Protein AF-A0A183IIM3-F1 (afdb_monomer_lite)

Foldseek 3Di:
DDPCCVVCVVPDLLVLLLCQLPPVVPRDPVSLVPRDLVVLVVCLVDPPDDDDPVVSVSSVSSSVSSVVVVVVVVVVVVVVVVVVVVVVPDPPDDDVDPPVPPDDDPPVVDDPPPPDPPPDDDPDDPPPDPPPVPPPPPPPD

InterPro domains:
  IPR006910 Rad21/Rec8-like protein, N-terminal [PF04825] (1-105)
  IPR039781 Rad21/Rec8-like protein [PTHR12585] (1-125)

Organism: NCBI:txid241478

Radius of gyration: 28.88 Å; chains: 1; bounding box: 74×50×58 Å

pLDDT: mean 70.21, std 18.92, range [34.94, 94.62]

Structure (mmCIF, N/CA/C/O backbone):
data_AF-A0A183IIM3-F1
#
_entry.id   AF-A0A183IIM3-F1
#
loop_
_atom_site.group_PDB
_atom_site.id
_atom_site.type_symbol
_atom_site.label_atom_id
_atom_site.label_alt_id
_atom_site.label_comp_id
_atom_site.label_asym_id
_atom_site.label_entity_id
_atom_site.label_seq_id
_atom_site.pdbx_PDB_ins_code
_atom_site.Cartn_x
_atom_site.Cartn_y
_atom_site.Cartn_z
_atom_site.occupancy
_atom_site.B_iso_or_equiv
_atom_site.auth_seq_id
_atom_site.auth_comp_id
_atom_site.auth_asym_id
_atom_site.auth_atom_id
_atom_site.pdbx_PDB_model_num
ATOM 1 N N . MET A 1 1 ? 25.001 6.522 -15.562 1.00 46.88 1 MET A N 1
ATOM 2 C CA . MET A 1 1 ? 24.644 5.134 -15.932 1.00 46.88 1 MET A CA 1
ATOM 3 C C . MET A 1 1 ? 23.138 4.974 -15.778 1.00 46.88 1 MET A C 1
ATOM 5 O O . MET A 1 1 ? 22.629 4.999 -14.664 1.00 46.88 1 MET A O 1
ATOM 9 N N . PHE A 1 2 ? 22.446 4.980 -16.917 1.00 47.06 2 PHE A N 1
ATOM 10 C CA . PHE A 1 2 ? 21.020 5.258 -17.095 1.00 47.06 2 PHE A CA 1
ATOM 11 C C . PHE A 1 2 ? 20.272 3.968 -17.470 1.00 47.06 2 PHE A C 1
ATOM 13 O O . PHE A 1 2 ? 20.329 3.544 -18.614 1.00 47.06 2 PHE A O 1
ATOM 20 N N . TYR A 1 3 ? 19.560 3.364 -16.518 1.00 48.84 3 TYR A N 1
ATOM 21 C CA . TYR A 1 3 ? 18.515 2.352 -16.781 1.00 48.84 3 TYR A CA 1
ATOM 22 C C . TYR A 1 3 ? 17.246 2.608 -15.944 1.00 48.84 3 TYR A C 1
ATOM 24 O O . TYR A 1 3 ? 16.321 1.803 -15.908 1.00 48.84 3 TYR A O 1
ATOM 32 N N . SER A 1 4 ? 17.176 3.761 -15.269 1.00 56.00 4 SER A N 1
ATOM 33 C CA . SER A 1 4 ? 16.077 4.105 -14.367 1.00 56.00 4 SER A CA 1
ATOM 34 C C . SER A 1 4 ? 14.854 4.688 -15.077 1.00 56.00 4 SER A C 1
ATOM 36 O O . SER A 1 4 ? 13.762 4.601 -14.540 1.00 56.00 4 SER A O 1
ATOM 38 N N . GLN A 1 5 ? 14.989 5.247 -16.282 1.00 53.88 5 GLN A N 1
ATOM 39 C CA . GLN A 1 5 ? 13.872 5.891 -16.995 1.00 53.88 5 GLN A CA 1
ATOM 40 C C . GLN A 1 5 ? 12.756 4.908 -17.398 1.00 53.88 5 GLN A C 1
ATOM 42 O O . GLN A 1 5 ? 11.581 5.270 -17.369 1.00 53.88 5 GLN A O 1
ATOM 47 N N . VAL A 1 6 ? 13.104 3.656 -17.718 1.00 52.41 6 VAL A N 1
ATOM 48 C CA . VAL A 1 6 ? 12.127 2.633 -18.136 1.00 52.41 6 VAL A CA 1
ATOM 49 C C . VAL A 1 6 ? 11.547 1.888 -16.928 1.00 52.41 6 VAL A C 1
ATOM 51 O O . VAL A 1 6 ? 10.341 1.675 -16.859 1.00 52.41 6 VAL A O 1
ATOM 54 N N . VAL A 1 7 ? 12.380 1.557 -15.933 1.00 55.75 7 VAL A N 1
ATOM 55 C CA . VAL A 1 7 ? 11.958 0.811 -14.729 1.00 55.75 7 VAL A CA 1
ATOM 56 C C . VAL A 1 7 ? 11.254 1.711 -13.699 1.00 55.75 7 VAL A C 1
ATOM 58 O O . VAL A 1 7 ? 10.301 1.281 -13.053 1.00 55.75 7 VAL A O 1
ATOM 61 N N . LEU A 1 8 ? 11.667 2.978 -13.570 1.00 59.62 8 LEU A N 1
ATOM 62 C CA . LEU A 1 8 ? 11.061 3.986 -12.687 1.00 59.62 8 LEU A CA 1
ATOM 63 C C . LEU A 1 8 ? 10.271 5.036 -13.479 1.00 59.62 8 LEU A C 1
ATOM 65 O O . LEU A 1 8 ? 10.204 6.209 -13.092 1.00 59.62 8 LEU A O 1
ATOM 69 N N . SER A 1 9 ? 9.674 4.655 -14.606 1.00 59.94 9 SER A N 1
ATOM 70 C CA . SER A 1 9 ? 8.738 5.559 -15.268 1.00 59.94 9 SER A CA 1
ATOM 71 C C . SER A 1 9 ? 7.653 5.959 -14.256 1.00 59.94 9 SER A C 1
ATOM 73 O O . SER A 1 9 ? 7.162 5.102 -13.519 1.00 59.94 9 SER A O 1
ATOM 75 N N . LYS A 1 10 ? 7.297 7.251 -14.168 1.00 57.97 10 LYS A N 1
ATOM 76 C CA . LYS A 1 10 ? 6.514 7.850 -13.053 1.00 57.97 10 LYS A CA 1
ATOM 77 C C . LYS A 1 10 ? 5.169 7.161 -12.742 1.00 57.97 10 LYS A C 1
ATOM 79 O O . LYS A 1 10 ? 4.557 7.465 -11.723 1.00 57.97 10 LYS A O 1
ATOM 84 N N . ARG A 1 11 ? 4.699 6.265 -13.615 1.00 63.12 11 ARG A N 1
ATOM 85 C CA . ARG A 1 11 ? 3.426 5.536 -13.522 1.00 63.12 11 ARG A CA 1
ATOM 86 C C . ARG A 1 11 ? 3.560 4.024 -13.268 1.00 63.12 11 ARG A C 1
ATOM 88 O O . ARG A 1 11 ? 2.544 3.343 -13.226 1.00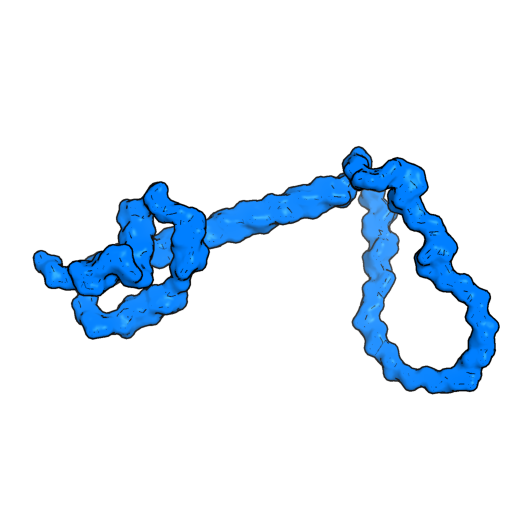 63.12 11 ARG A O 1
ATOM 95 N N . GLY A 1 12 ? 4.770 3.485 -13.100 1.00 72.75 12 GLY A N 1
ATOM 96 C CA . GLY A 1 12 ? 4.973 2.053 -12.847 1.00 72.75 12 GLY A CA 1
ATOM 97 C C . GLY A 1 12 ? 4.687 1.634 -11.393 1.00 72.75 12 GLY A C 1
ATOM 98 O O . GLY A 1 12 ? 4.812 2.457 -10.482 1.00 72.75 12 GLY A O 1
ATOM 99 N N . PRO A 1 13 ? 4.377 0.349 -11.127 1.00 73.38 13 PRO A N 1
ATOM 100 C CA . PRO A 1 13 ? 4.208 -0.165 -9.761 1.00 73.38 13 PRO A CA 1
ATOM 101 C C . PRO A 1 13 ? 5.488 -0.008 -8.923 1.00 73.38 13 PRO A C 1
ATOM 103 O O . PRO A 1 13 ? 5.430 0.335 -7.743 1.00 73.38 13 PRO A O 1
ATOM 106 N N . LEU A 1 14 ? 6.653 -0.138 -9.565 1.00 78.75 14 LEU A N 1
ATOM 107 C CA . LEU A 1 14 ? 7.964 0.094 -8.957 1.00 78.75 14 LEU A CA 1
ATOM 108 C C . LEU A 1 14 ? 8.238 1.571 -8.642 1.00 78.75 14 LEU A C 1
ATOM 110 O O . LEU A 1 14 ? 9.040 1.865 -7.760 1.00 78.75 14 LEU A O 1
ATOM 114 N N . ALA A 1 15 ? 7.554 2.515 -9.297 1.00 83.25 15 ALA A N 1
ATOM 115 C CA . ALA A 1 15 ? 7.741 3.940 -9.031 1.00 83.25 15 ALA A CA 1
ATOM 116 C C . ALA A 1 15 ? 7.214 4.328 -7.643 1.00 83.25 15 ALA A C 1
ATOM 118 O O . ALA A 1 15 ? 7.881 5.066 -6.922 1.00 83.25 15 ALA A O 1
ATOM 119 N N . LYS A 1 16 ? 6.065 3.779 -7.225 1.00 84.38 16 LYS A N 1
ATOM 120 C CA . LYS A 1 16 ? 5.512 3.990 -5.873 1.00 84.38 16 LYS A CA 1
ATOM 121 C C . LYS A 1 16 ? 6.489 3.515 -4.793 1.00 84.38 16 LYS A C 1
ATOM 123 O O . LYS A 1 16 ? 6.710 4.208 -3.805 1.00 84.38 16 LYS A O 1
ATOM 128 N N . ILE A 1 17 ? 7.124 2.370 -5.023 1.00 87.81 17 ILE A N 1
ATOM 129 C CA . ILE A 1 17 ? 8.098 1.753 -4.111 1.00 87.81 17 ILE A CA 1
ATOM 130 C C . ILE A 1 17 ? 9.397 2.541 -4.085 1.00 87.81 17 ILE A C 1
ATOM 132 O O . ILE A 1 17 ? 9.958 2.785 -3.020 1.00 87.81 17 ILE A O 1
ATOM 136 N N . TRP A 1 18 ? 9.847 3.004 -5.246 1.00 86.62 18 TRP A N 1
ATOM 137 C CA . TRP A 1 18 ? 11.009 3.870 -5.340 1.00 86.62 18 TRP A CA 1
ATOM 138 C C . TRP A 1 18 ? 10.807 5.195 -4.593 1.00 86.62 18 TRP A C 1
ATOM 140 O O . TRP A 1 18 ? 11.697 5.643 -3.864 1.00 86.62 18 TRP A O 1
ATOM 150 N N . ILE A 1 19 ? 9.623 5.801 -4.738 1.00 86.38 19 ILE A N 1
ATOM 151 C CA . ILE A 1 19 ? 9.218 6.989 -3.978 1.00 86.38 19 ILE A CA 1
ATOM 152 C C . ILE A 1 19 ? 9.166 6.651 -2.488 1.00 86.38 19 ILE A C 1
ATOM 154 O O . ILE A 1 19 ? 9.676 7.423 -1.689 1.00 86.38 19 ILE A O 1
ATOM 158 N N . ALA A 1 20 ? 8.633 5.497 -2.088 1.00 86.19 20 ALA A N 1
ATOM 159 C CA . ALA A 1 20 ? 8.614 5.088 -0.684 1.00 86.19 20 ALA A CA 1
ATOM 160 C C . ALA A 1 20 ? 10.020 4.890 -0.092 1.00 86.19 20 ALA A C 1
ATOM 162 O O . ALA A 1 20 ? 10.249 5.201 1.078 1.00 86.19 20 ALA A O 1
ATOM 163 N N . ALA A 1 21 ? 10.968 4.401 -0.896 1.00 86.94 21 ALA A N 1
ATOM 164 C CA . ALA A 1 21 ? 12.350 4.206 -0.480 1.00 86.94 21 ALA A CA 1
ATOM 165 C C . ALA A 1 21 ? 13.034 5.536 -0.142 1.00 86.94 21 ALA A C 1
ATOM 167 O O . ALA A 1 21 ? 13.693 5.633 0.891 1.00 86.94 21 ALA A O 1
ATOM 168 N N . HIS A 1 22 ? 12.847 6.565 -0.974 1.00 84.06 22 HIS A N 1
ATOM 169 C CA . HIS A 1 22 ? 13.575 7.830 -0.837 1.00 84.06 22 HIS A CA 1
ATOM 170 C C . HIS A 1 22 ? 12.762 8.935 -0.144 1.00 84.06 22 HIS A C 1
ATOM 172 O O . HIS A 1 22 ? 13.328 9.807 0.508 1.00 84.06 22 HIS A O 1
ATOM 178 N N . TRP A 1 23 ? 11.447 8.977 -0.352 1.00 80.31 23 TRP A N 1
ATOM 179 C CA . TRP A 1 23 ? 10.571 10.123 -0.079 1.00 80.31 23 TRP A CA 1
ATOM 180 C C . TRP A 1 23 ? 9.396 9.706 0.817 1.00 80.31 23 TRP A C 1
ATOM 182 O O . TRP A 1 23 ? 8.223 9.755 0.445 1.00 80.31 23 TRP A O 1
ATOM 192 N N . GLU A 1 24 ? 9.724 9.339 2.054 1.00 66.81 24 GLU A N 1
ATOM 193 C CA . GLU A 1 24 ? 8.780 8.839 3.058 1.00 66.81 24 GLU A CA 1
ATOM 194 C C . GLU A 1 24 ? 7.574 9.762 3.314 1.00 66.81 24 GLU A C 1
ATOM 196 O O . GLU A 1 24 ? 6.449 9.290 3.487 1.00 66.81 24 GLU A O 1
ATOM 201 N N . LYS A 1 25 ? 7.771 11.082 3.362 1.00 68.94 25 LYS A N 1
ATOM 202 C CA . LYS A 1 25 ? 6.707 12.026 3.748 1.00 68.94 25 LYS A CA 1
ATOM 203 C C . LYS A 1 25 ? 5.723 12.366 2.619 1.00 68.94 25 LYS A C 1
ATOM 205 O O . LYS A 1 25 ? 4.695 12.965 2.902 1.00 68.94 25 LYS A O 1
ATOM 210 N N . LYS A 1 26 ? 6.005 11.992 1.362 1.00 71.38 26 LYS A N 1
ATOM 211 C CA . LYS A 1 26 ? 5.133 12.312 0.210 1.00 71.38 26 LYS A CA 1
ATOM 212 C C . LYS A 1 26 ? 4.162 11.192 -0.178 1.00 71.38 26 LYS A C 1
ATOM 214 O O . LYS A 1 26 ? 3.371 11.382 -1.095 1.00 71.38 26 LYS A O 1
ATOM 219 N N . LEU A 1 27 ? 4.227 10.038 0.486 1.00 78.12 27 LEU A N 1
ATOM 220 C CA . LEU A 1 27 ? 3.377 8.893 0.170 1.00 78.12 27 LEU A CA 1
ATOM 221 C C . LEU A 1 27 ? 2.083 8.943 0.992 1.00 78.12 27 LEU A C 1
ATOM 223 O O . LEU A 1 27 ? 2.131 8.90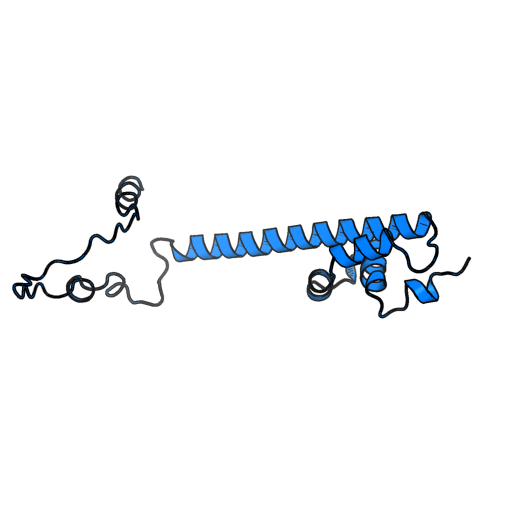8 2.224 1.00 78.12 27 LEU A O 1
ATOM 227 N N . THR A 1 28 ? 0.935 9.019 0.318 1.00 85.00 28 THR A N 1
ATOM 228 C CA . THR A 1 28 ? -0.379 9.076 0.979 1.00 85.00 28 THR A CA 1
ATOM 229 C C . THR A 1 28 ? -0.804 7.702 1.515 1.00 85.00 28 THR A C 1
ATOM 231 O O . THR A 1 28 ? -0.377 6.671 0.990 1.00 85.00 28 THR A O 1
ATOM 234 N N . LYS A 1 29 ? -1.683 7.665 2.538 1.00 85.88 29 LYS A N 1
ATOM 235 C CA . LYS A 1 29 ? -2.238 6.407 3.099 1.00 85.88 29 LYS A CA 1
ATOM 236 C C . LYS A 1 29 ? -2.835 5.542 1.975 1.00 85.88 29 LYS A C 1
ATOM 238 O O . LYS A 1 29 ? -2.464 4.383 1.845 1.00 85.88 29 LYS A O 1
ATOM 243 N N . ALA A 1 30 ? -3.644 6.131 1.091 1.00 87.44 30 ALA A N 1
ATOM 244 C CA . ALA A 1 30 ? -4.252 5.432 -0.047 1.00 87.44 30 ALA A CA 1
ATOM 245 C C . ALA A 1 30 ? -3.224 4.770 -0.983 1.00 87.44 30 ALA A C 1
ATOM 247 O O . ALA A 1 30 ? -3.389 3.613 -1.361 1.00 87.44 30 ALA A O 1
ATOM 248 N N . GLN A 1 31 ? -2.124 5.457 -1.307 1.00 85.56 31 GLN A N 1
ATOM 249 C CA . GLN A 1 31 ? -1.069 4.892 -2.156 1.00 85.56 31 GLN A CA 1
ATOM 250 C C . GLN A 1 31 ? -0.330 3.731 -1.485 1.00 85.56 31 GLN A C 1
ATOM 252 O O . GLN A 1 31 ? 0.071 2.786 -2.167 1.00 85.56 31 GLN A O 1
ATOM 257 N N . VAL A 1 32 ? -0.156 3.780 -0.159 1.00 87.62 32 VAL A N 1
ATOM 258 C CA . VAL A 1 32 ? 0.414 2.663 0.610 1.00 87.62 32 VAL A CA 1
ATOM 259 C C . VAL A 1 32 ? -0.479 1.428 0.490 1.00 87.62 32 VAL A C 1
AT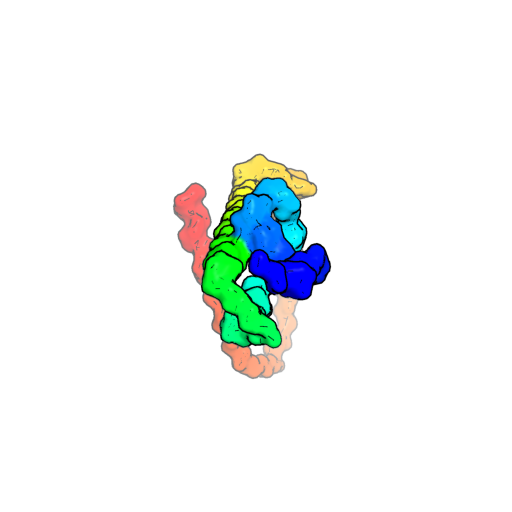OM 261 O O . VAL A 1 32 ? 0.041 0.344 0.235 1.00 87.62 32 VAL A O 1
ATOM 264 N N . PHE A 1 33 ? -1.799 1.580 0.631 1.00 87.38 33 PHE A N 1
ATOM 265 C CA . PHE A 1 33 ? -2.748 0.464 0.544 1.00 87.38 33 PHE A CA 1
ATOM 266 C C . PHE A 1 33 ? -2.850 -0.126 -0.863 1.00 87.38 33 PHE A C 1
ATOM 268 O O . PHE A 1 33 ? -2.752 -1.341 -1.008 1.00 87.38 33 PHE A O 1
ATOM 275 N N . ASP A 1 34 ? -2.940 0.725 -1.882 1.00 88.88 34 ASP A N 1
ATOM 276 C CA . ASP A 1 34 ? -3.034 0.329 -3.293 1.00 88.88 34 ASP A CA 1
ATOM 277 C C . ASP A 1 34 ? -1.762 -0.374 -3.822 1.00 88.88 34 ASP A C 1
ATOM 279 O O . ASP A 1 34 ? -1.773 -1.066 -4.840 1.00 88.88 34 ASP A O 1
ATOM 283 N N . THR A 1 35 ? -0.625 -0.220 -3.135 1.00 88.00 35 THR A N 1
ATOM 284 C CA . THR A 1 35 ? 0.620 -0.884 -3.540 1.00 88.00 35 THR A CA 1
ATOM 285 C C . THR A 1 35 ? 0.608 -2.362 -3.139 1.00 88.00 35 THR A C 1
ATOM 287 O O . THR A 1 35 ? 0.602 -2.697 -1.951 1.00 88.00 35 THR A O 1
ATOM 290 N N . ASN A 1 36 ? 0.669 -3.249 -4.136 1.00 90.25 36 ASN A N 1
ATOM 291 C CA . ASN A 1 36 ? 0.801 -4.696 -3.949 1.00 90.25 36 ASN A CA 1
ATOM 292 C C . ASN A 1 36 ? 2.263 -5.068 -3.684 1.00 90.25 36 ASN A C 1
ATOM 294 O O . ASN A 1 36 ? 3.130 -4.787 -4.513 1.00 90.25 36 ASN A O 1
ATOM 298 N N . ILE A 1 37 ? 2.529 -5.690 -2.534 1.00 90.56 37 ILE A N 1
ATOM 299 C CA . ILE A 1 37 ? 3.888 -6.061 -2.119 1.00 90.56 37 ILE A CA 1
ATOM 300 C C . ILE A 1 37 ? 4.347 -7.317 -2.865 1.00 90.56 37 ILE A C 1
ATOM 302 O O . ILE A 1 37 ? 5.470 -7.343 -3.357 1.00 90.56 37 ILE A O 1
ATOM 306 N N . ASP A 1 38 ? 3.469 -8.302 -3.045 1.00 90.69 38 ASP A N 1
ATOM 307 C CA . ASP A 1 38 ? 3.805 -9.588 -3.672 1.00 90.69 38 ASP A CA 1
ATOM 308 C C . ASP A 1 38 ? 4.274 -9.400 -5.116 1.00 90.69 38 ASP A C 1
ATOM 310 O O . ASP A 1 38 ? 5.386 -9.778 -5.477 1.00 90.69 38 ASP A O 1
ATOM 314 N N . LYS A 1 39 ? 3.486 -8.656 -5.905 1.00 88.69 39 LYS A N 1
ATOM 315 C CA . LYS A 1 39 ? 3.831 -8.287 -7.288 1.00 88.69 39 LYS A CA 1
ATOM 316 C C . LYS A 1 39 ? 5.143 -7.509 -7.379 1.00 88.69 39 LYS A C 1
ATOM 318 O O . LYS A 1 39 ? 5.847 -7.577 -8.383 1.00 88.69 39 LYS A O 1
ATOM 323 N N . ALA A 1 40 ? 5.464 -6.725 -6.353 1.00 86.94 40 ALA A N 1
ATOM 324 C CA . ALA A 1 40 ? 6.707 -5.976 -6.324 1.00 86.94 40 ALA A CA 1
ATOM 325 C C . ALA A 1 40 ? 7.918 -6.872 -6.076 1.00 86.94 40 ALA A C 1
ATOM 327 O O . ALA A 1 40 ? 8.936 -6.710 -6.745 1.00 86.94 40 ALA A O 1
ATOM 328 N N . VAL A 1 41 ? 7.802 -7.816 -5.143 1.00 89.69 41 VAL A N 1
ATOM 329 C CA . VAL A 1 41 ? 8.848 -8.805 -4.869 1.00 89.69 41 VAL A CA 1
ATOM 330 C C . VAL A 1 41 ? 9.067 -9.685 -6.097 1.00 89.69 41 VAL A C 1
ATOM 332 O O . VAL A 1 41 ? 10.206 -9.838 -6.528 1.00 89.69 41 VAL A O 1
ATOM 335 N N . GLU A 1 42 ? 7.993 -10.157 -6.729 1.00 89.50 42 GLU A N 1
ATOM 336 C CA . GLU A 1 42 ? 8.050 -10.926 -7.978 1.00 89.50 42 GLU A CA 1
ATOM 337 C C . GLU A 1 42 ? 8.779 -10.150 -9.085 1.00 89.50 42 GLU A C 1
ATOM 339 O O . GLU A 1 42 ? 9.709 -10.663 -9.700 1.00 89.50 42 GLU A O 1
ATOM 344 N N . SER A 1 43 ? 8.470 -8.859 -9.256 1.00 84.38 43 SER A N 1
ATOM 345 C CA . SER A 1 43 ? 9.156 -8.013 -10.245 1.00 84.38 43 SER A CA 1
ATOM 346 C C . SER A 1 43 ? 10.645 -7.764 -9.958 1.00 84.38 43 SER A C 1
ATOM 348 O O . SER A 1 43 ? 11.381 -7.347 -10.854 1.00 84.38 43 SER A O 1
ATOM 350 N N . ILE A 1 44 ? 11.088 -7.985 -8.715 1.00 85.50 44 ILE A N 1
ATOM 351 C CA . ILE A 1 44 ? 12.498 -7.907 -8.315 1.00 85.50 44 ILE A CA 1
ATOM 352 C C . ILE A 1 44 ? 13.201 -9.253 -8.517 1.00 85.50 44 ILE A C 1
ATOM 354 O O . ILE A 1 44 ? 14.369 -9.254 -8.907 1.00 85.50 44 ILE A O 1
ATOM 358 N N . LEU A 1 45 ? 12.512 -10.366 -8.250 1.00 87.06 45 LEU A N 1
ATOM 359 C CA . LEU A 1 45 ? 13.024 -11.725 -8.441 1.00 87.06 45 LEU A CA 1
ATOM 360 C C . LEU A 1 45 ? 13.189 -12.058 -9.927 1.00 87.06 45 LEU A C 1
ATOM 362 O O . LEU A 1 45 ? 14.231 -12.573 -10.325 1.00 87.06 45 LEU A O 1
ATOM 366 N N . GLU A 1 46 ? 12.205 -11.688 -10.745 1.00 84.69 46 GLU A N 1
ATOM 367 C CA . GLU A 1 46 ? 12.203 -11.890 -12.195 1.00 84.69 46 GLU A CA 1
ATOM 368 C C . GLU A 1 46 ? 12.168 -10.544 -12.934 1.00 84.69 46 GLU A C 1
ATOM 370 O O . GLU A 1 46 ? 11.143 -10.116 -13.484 1.00 84.69 46 GLU A O 1
ATOM 375 N N . PRO A 1 47 ? 13.293 -9.809 -12.952 1.00 78.88 47 PRO A N 1
ATOM 376 C CA . PRO A 1 47 ? 13.326 -8.509 -13.586 1.00 78.88 47 PRO A CA 1
ATOM 377 C C . PRO A 1 47 ? 13.312 -8.651 -15.113 1.00 78.88 47 PRO A C 1
ATOM 379 O O . PRO A 1 47 ? 14.205 -9.249 -15.710 1.00 78.88 47 PRO A O 1
ATOM 382 N N . LYS A 1 48 ? 12.344 -7.999 -15.773 1.00 74.19 48 LYS A N 1
ATOM 383 C CA . LYS A 1 48 ? 12.255 -7.933 -17.251 1.00 74.19 48 LYS A CA 1
ATOM 384 C C . LYS A 1 48 ? 13.502 -7.331 -17.916 1.00 74.19 48 LYS A C 1
ATOM 386 O O . LYS A 1 48 ? 13.753 -7.566 -19.092 1.00 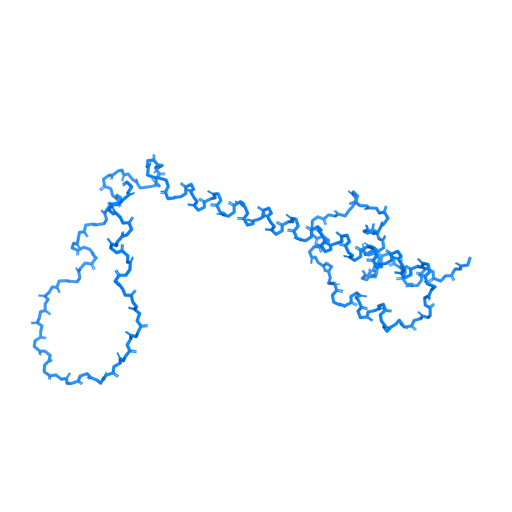74.19 48 LYS A O 1
ATOM 391 N N . VAL A 1 49 ? 14.261 -6.519 -17.179 1.00 75.38 49 VAL A N 1
ATOM 392 C CA . VAL A 1 49 ? 15.505 -5.879 -17.623 1.00 75.38 49 VAL A CA 1
ATOM 393 C C . VAL A 1 49 ? 16.519 -5.985 -16.493 1.00 75.38 49 VAL A C 1
ATOM 395 O O . VAL A 1 49 ? 16.167 -5.752 -15.339 1.00 75.38 49 VAL A O 1
ATOM 398 N N . LYS A 1 50 ? 17.783 -6.293 -16.811 1.00 75.56 50 LYS A N 1
ATOM 399 C CA . LYS A 1 50 ? 18.865 -6.403 -15.820 1.00 75.56 50 LYS A CA 1
ATOM 400 C C . LYS A 1 50 ? 18.936 -5.141 -14.950 1.00 75.56 50 LYS A C 1
ATOM 402 O O . LYS A 1 50 ? 19.290 -4.066 -15.432 1.00 75.56 50 LYS A O 1
ATOM 407 N N . MET A 1 51 ? 18.603 -5.280 -13.668 1.00 77.75 51 MET A N 1
ATOM 408 C CA . MET A 1 51 ? 18.696 -4.202 -12.685 1.00 77.75 51 MET A CA 1
ATOM 409 C C . MET A 1 51 ? 20.069 -4.205 -12.015 1.00 77.75 51 MET A C 1
ATOM 411 O O . MET A 1 51 ? 20.660 -5.256 -11.776 1.00 77.75 51 MET A O 1
ATOM 415 N N . ALA A 1 52 ? 20.582 -3.022 -11.676 1.00 85.50 52 ALA A N 1
ATOM 416 C CA . ALA A 1 52 ? 21.806 -2.922 -10.893 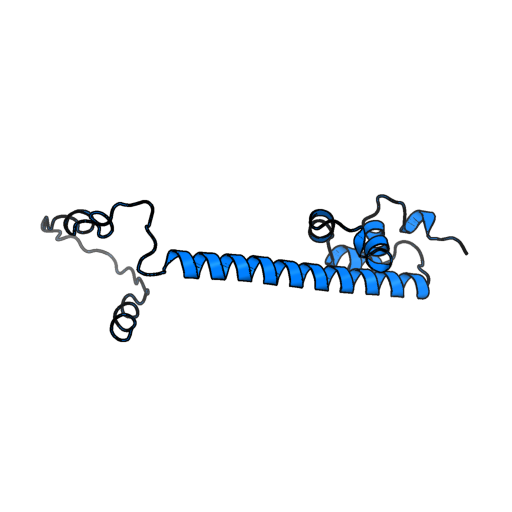1.00 85.50 52 ALA A CA 1
ATOM 417 C C . ALA A 1 52 ? 21.535 -3.320 -9.433 1.00 85.50 52 ALA A C 1
ATOM 419 O O . ALA A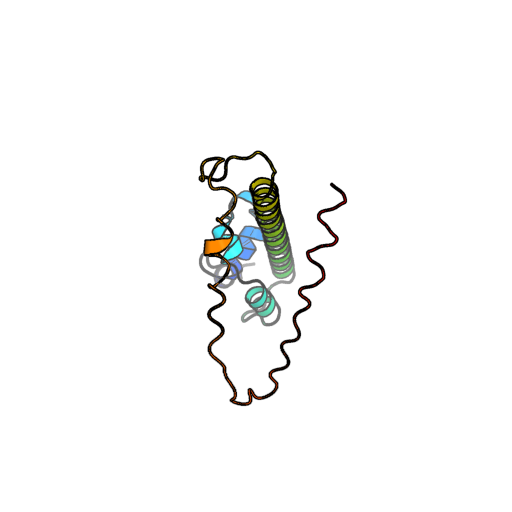 1 52 ? 20.521 -2.929 -8.851 1.00 85.50 52 ALA A O 1
ATOM 420 N N . LEU A 1 53 ? 22.486 -4.006 -8.797 1.00 85.94 53 LEU A N 1
ATOM 421 C CA . LEU A 1 53 ? 22.364 -4.422 -7.394 1.00 85.94 53 LEU A CA 1
ATOM 422 C C . LEU A 1 53 ? 22.048 -3.240 -6.458 1.00 85.94 53 LEU A C 1
ATOM 424 O O . LEU A 1 53 ? 21.182 -3.337 -5.590 1.00 85.94 53 LEU A O 1
ATOM 428 N N . ARG A 1 54 ? 22.685 -2.082 -6.691 1.00 86.69 54 ARG A N 1
ATOM 429 C CA . ARG A 1 54 ? 22.440 -0.849 -5.924 1.00 86.69 54 ARG A CA 1
ATOM 430 C C . ARG A 1 54 ? 20.984 -0.374 -6.024 1.00 86.69 54 ARG A C 1
ATOM 432 O O . ARG A 1 54 ? 20.414 0.035 -5.018 1.00 86.69 54 ARG A O 1
ATOM 439 N N . THR A 1 55 ? 20.367 -0.438 -7.206 1.00 84.19 55 THR A N 1
ATOM 440 C CA . THR A 1 55 ? 18.953 -0.057 -7.375 1.00 84.19 55 THR A CA 1
ATOM 441 C C . THR A 1 55 ? 18.015 -1.063 -6.719 1.00 84.19 55 THR A C 1
ATOM 443 O O . THR A 1 55 ? 17.043 -0.660 -6.083 1.00 84.19 55 THR A O 1
ATOM 446 N N . THR A 1 56 ? 18.342 -2.354 -6.796 1.00 86.69 56 THR A N 1
ATOM 447 C CA . THR A 1 56 ? 17.563 -3.417 -6.155 1.00 86.69 56 THR A CA 1
ATOM 448 C C . THR A 1 56 ? 17.564 -3.282 -4.632 1.00 86.69 56 THR A C 1
ATOM 450 O O . THR A 1 56 ? 16.513 -3.410 -4.012 1.00 86.69 56 THR A O 1
ATOM 453 N N . GLY A 1 57 ? 18.699 -2.920 -4.023 1.00 89.81 57 GLY A N 1
ATOM 454 C CA . GLY A 1 57 ? 18.775 -2.660 -2.580 1.00 89.81 57 GLY A CA 1
ATOM 455 C C . GLY A 1 57 ? 17.853 -1.522 -2.125 1.00 89.81 57 GLY A C 1
ATOM 456 O O . GLY A 1 57 ? 17.152 -1.650 -1.121 1.00 89.81 57 GLY A O 1
ATOM 457 N N . HIS A 1 58 ? 17.784 -0.428 -2.889 1.00 89.75 58 HIS A N 1
ATOM 458 C CA . HIS A 1 58 ? 16.852 0.663 -2.587 1.00 89.75 58 HIS A CA 1
ATOM 459 C C . HIS A 1 58 ? 15.387 0.261 -2.771 1.00 89.75 58 HIS A C 1
ATOM 461 O O . HIS A 1 58 ? 14.549 0.640 -1.953 1.00 89.75 58 HIS A O 1
ATOM 467 N N . LEU A 1 59 ? 15.069 -0.525 -3.802 1.00 88.62 59 LEU A N 1
ATOM 468 C CA . LEU A 1 59 ? 13.715 -1.047 -3.994 1.00 88.62 59 LEU A CA 1
ATOM 469 C C . LEU A 1 59 ? 13.291 -1.950 -2.830 1.00 88.62 59 LEU A C 1
ATOM 471 O O . LEU A 1 59 ? 12.193 -1.775 -2.302 1.00 88.62 59 LEU A O 1
ATOM 475 N N . LEU A 1 60 ? 14.175 -2.839 -2.372 1.00 90.94 60 LEU A N 1
ATOM 476 C CA . LEU A 1 60 ? 13.917 -3.707 -1.223 1.00 90.94 60 LEU A CA 1
ATOM 477 C C . LEU A 1 60 ? 13.657 -2.892 0.052 1.00 90.94 60 LEU A C 1
ATOM 479 O O . LEU A 1 60 ? 12.681 -3.139 0.760 1.00 90.94 60 LEU A O 1
ATOM 483 N N . LEU A 1 61 ? 14.470 -1.860 0.308 1.00 91.69 61 LEU A N 1
ATOM 484 C CA . LEU A 1 61 ? 14.248 -0.939 1.426 1.00 91.69 61 LEU A CA 1
ATOM 485 C C . LEU A 1 61 ? 12.876 -0.250 1.333 1.00 91.69 61 LEU A C 1
ATOM 487 O O . LEU A 1 61 ? 12.179 -0.123 2.341 1.00 91.69 61 LEU A O 1
ATOM 491 N N . GLY A 1 62 ? 12.468 0.171 0.133 1.00 90.94 62 GLY A N 1
ATOM 492 C CA . GLY A 1 62 ? 11.142 0.741 -0.115 1.00 90.94 62 GLY A CA 1
ATOM 493 C C . GLY A 1 62 ? 10.008 -0.222 0.234 1.00 90.94 62 GLY A C 1
ATOM 494 O O . GLY A 1 62 ? 9.051 0.180 0.898 1.00 90.94 62 GLY A O 1
ATOM 495 N N . ILE A 1 63 ? 10.136 -1.497 -0.144 1.00 91.44 63 ILE A N 1
ATOM 496 C CA . ILE A 1 63 ? 9.151 -2.544 0.166 1.00 91.44 63 ILE A CA 1
ATOM 497 C C . ILE A 1 63 ? 9.006 -2.729 1.677 1.00 91.44 63 ILE A C 1
ATOM 499 O O . ILE A 1 63 ? 7.893 -2.659 2.203 1.00 91.44 63 ILE A O 1
ATOM 503 N N . VAL A 1 64 ? 10.122 -2.896 2.392 1.00 92.81 64 VAL A N 1
ATOM 504 C CA . VAL A 1 64 ? 10.115 -3.086 3.852 1.00 92.81 64 VAL A CA 1
ATOM 505 C C . VAL A 1 64 ? 9.486 -1.879 4.561 1.00 92.81 64 VAL A C 1
ATOM 507 O O . VAL A 1 64 ? 8.693 -2.034 5.493 1.00 92.81 64 VAL A O 1
ATOM 510 N N . ARG A 1 65 ? 9.766 -0.659 4.088 1.00 91.56 65 ARG A N 1
ATOM 511 C CA . ARG A 1 65 ? 9.165 0.575 4.623 1.00 91.56 65 ARG A CA 1
ATOM 512 C C . ARG A 1 65 ? 7.653 0.635 4.406 1.00 91.56 65 ARG A C 1
ATOM 514 O O . ARG A 1 65 ? 6.927 1.023 5.323 1.00 91.56 65 ARG A O 1
ATOM 521 N N . ILE A 1 66 ? 7.169 0.241 3.227 1.00 91.50 66 ILE A N 1
ATOM 522 C CA . ILE A 1 66 ? 5.729 0.150 2.930 1.00 91.50 66 ILE A CA 1
ATOM 523 C C . ILE A 1 66 ? 5.064 -0.875 3.849 1.00 91.50 66 ILE A C 1
ATOM 525 O O . ILE A 1 66 ? 4.030 -0.569 4.444 1.00 91.50 66 ILE A O 1
ATOM 529 N N . TYR A 1 67 ? 5.673 -2.050 4.018 1.00 93.12 67 TYR A N 1
ATOM 530 C CA . TYR A 1 67 ? 5.159 -3.095 4.902 1.00 93.12 67 TYR A CA 1
ATOM 531 C C . TYR A 1 67 ? 5.028 -2.604 6.350 1.00 93.12 67 TYR A C 1
ATOM 533 O O . TYR A 1 67 ? 3.959 -2.713 6.951 1.00 93.12 67 TYR A O 1
ATOM 541 N N . SER A 1 68 ? 6.069 -1.955 6.884 1.00 92.62 68 SER A N 1
ATOM 542 C CA . SER A 1 68 ? 6.032 -1.372 8.231 1.00 92.62 68 SER A CA 1
ATOM 543 C C . SER A 1 68 ? 4.903 -0.346 8.394 1.00 92.62 68 SER A C 1
ATOM 545 O O . SER A 1 68 ? 4.235 -0.318 9.428 1.00 92.62 68 SER A O 1
ATOM 547 N N . ARG A 1 69 ? 4.632 0.479 7.374 1.00 91.00 69 ARG A N 1
ATOM 548 C CA . ARG A 1 69 ? 3.503 1.426 7.408 1.00 91.00 69 ARG A CA 1
ATOM 549 C C . ARG A 1 69 ? 2.154 0.730 7.393 1.00 91.00 69 ARG A C 1
ATOM 551 O O . ARG A 1 69 ? 1.292 1.129 8.169 1.00 91.00 69 ARG A O 1
ATOM 558 N N . LYS A 1 70 ? 1.977 -0.301 6.562 1.00 92.25 70 LYS A N 1
ATOM 559 C CA . LYS A 1 70 ? 0.745 -1.102 6.557 1.00 92.25 70 LYS A CA 1
ATOM 560 C C . LYS A 1 70 ? 0.480 -1.703 7.937 1.00 92.25 70 LYS A C 1
ATOM 562 O O . LYS A 1 70 ? -0.625 -1.554 8.441 1.00 92.25 70 LYS A O 1
ATOM 567 N N . ALA A 1 71 ? 1.501 -2.269 8.582 1.00 94.00 71 ALA A N 1
ATOM 568 C CA . ALA A 1 71 ? 1.382 -2.808 9.937 1.00 94.00 71 ALA A CA 1
ATOM 569 C C . ALA A 1 71 ? 1.019 -1.730 10.976 1.00 94.00 71 ALA A C 1
ATOM 571 O O . ALA A 1 71 ? 0.157 -1.953 11.821 1.00 94.00 71 ALA A O 1
ATOM 572 N N . LYS A 1 72 ? 1.622 -0.536 10.893 1.00 93.31 72 LYS A N 1
ATOM 573 C CA . LYS A 1 72 ? 1.275 0.595 11.773 1.00 93.31 72 LYS A CA 1
ATOM 574 C C . LYS A 1 72 ? -0.163 1.069 11.576 1.00 93.31 72 LYS A C 1
ATOM 576 O O . LYS A 1 72 ? -0.833 1.365 12.558 1.00 93.31 72 LYS A O 1
ATOM 581 N N . TYR A 1 73 ? -0.631 1.144 10.329 1.00 93.12 73 TYR A N 1
ATOM 582 C CA . TYR A 1 73 ? -2.021 1.499 10.041 1.00 93.12 73 TYR A CA 1
ATOM 583 C C . TYR A 1 73 ? -2.983 0.433 10.552 1.00 93.12 73 TYR A C 1
ATOM 585 O O . TYR A 1 73 ? -3.951 0.787 11.207 1.00 93.12 73 TYR A O 1
ATOM 593 N N . LEU A 1 74 ? -2.666 -0.848 10.355 1.00 93.81 74 LEU A N 1
ATOM 594 C CA . LEU A 1 74 ? -3.465 -1.949 10.881 1.00 93.81 74 LEU A CA 1
ATOM 595 C C . LEU A 1 74 ? -3.571 -1.897 12.410 1.00 93.81 74 LEU A C 1
ATOM 597 O O . LEU A 1 74 ? -4.664 -2.012 12.950 1.00 93.81 74 LEU A O 1
ATOM 601 N N . LEU A 1 75 ? -2.455 -1.676 13.112 1.00 94.12 75 LEU A N 1
ATOM 602 C CA . LEU A 1 75 ? -2.460 -1.542 14.570 1.00 94.12 75 LEU A CA 1
ATOM 603 C C . LEU A 1 75 ? -3.323 -0.358 15.020 1.00 94.12 75 LEU A C 1
ATOM 605 O O . LEU A 1 75 ? -4.089 -0.494 15.971 1.00 94.12 75 LEU A O 1
ATOM 609 N N . ALA A 1 76 ? -3.219 0.786 14.339 1.00 93.62 76 ALA A N 1
ATOM 610 C CA . ALA A 1 76 ? -4.032 1.959 14.644 1.00 93.62 76 ALA A CA 1
ATOM 611 C C . ALA A 1 76 ? -5.531 1.689 14.431 1.00 93.62 76 ALA A C 1
ATOM 613 O O . ALA A 1 76 ? -6.324 1.976 15.324 1.00 93.62 76 ALA A O 1
ATOM 614 N N . ASP A 1 77 ? -5.899 1.081 13.300 1.00 92.00 77 ASP A N 1
ATOM 615 C CA . ASP A 1 77 ? -7.289 0.770 12.962 1.00 92.00 77 ASP A CA 1
ATOM 616 C C . ASP A 1 77 ? -7.873 -0.270 13.959 1.00 92.00 77 ASP A C 1
ATOM 618 O O . ASP A 1 77 ? -8.993 -0.110 14.448 1.00 92.00 77 ASP A O 1
ATOM 622 N N . CYS A 1 78 ? -7.093 -1.286 14.362 1.00 94.62 78 CYS A N 1
ATOM 623 C CA . CYS A 1 78 ? -7.484 -2.255 15.398 1.00 94.62 78 CYS A CA 1
ATOM 624 C C . CYS A 1 78 ? -7.620 -1.621 16.789 1.00 94.62 78 CYS A C 1
ATOM 626 O O . CYS A 1 78 ? -8.549 -1.946 17.527 1.00 94.62 78 CYS A O 1
ATOM 628 N N . SER A 1 79 ? -6.704 -0.724 17.157 1.00 93.75 79 SER A N 1
ATOM 629 C CA . SER A 1 79 ? -6.759 0.020 18.420 1.00 93.75 79 SER A CA 1
ATOM 630 C C . SER A 1 79 ? -8.026 0.871 18.499 1.00 93.75 79 SER A C 1
ATOM 632 O O . SER A 1 79 ? -8.743 0.835 19.499 1.00 93.75 79 SER A O 1
ATOM 634 N N . GLU A 1 80 ? -8.356 1.581 17.420 1.00 91.62 80 GLU A N 1
ATOM 635 C CA . GLU A 1 80 ? -9.570 2.389 17.340 1.00 91.62 80 GLU A CA 1
ATOM 636 C C . GLU A 1 80 ? -10.834 1.527 17.452 1.00 91.62 80 GLU A C 1
ATOM 638 O O . GLU A 1 80 ? -11.737 1.855 18.224 1.00 91.62 80 GLU A O 1
ATOM 643 N N . ALA A 1 81 ? -10.889 0.400 16.736 1.00 90.88 81 ALA A N 1
ATOM 644 C CA . ALA A 1 81 ? -12.004 -0.539 16.823 1.00 90.88 81 ALA A CA 1
ATOM 645 C C . ALA A 1 81 ? -12.156 -1.113 18.241 1.00 90.88 81 ALA A C 1
ATOM 647 O O . ALA A 1 81 ? -13.262 -1.157 18.781 1.00 90.88 81 ALA A O 1
ATOM 648 N N . PHE A 1 82 ? -11.048 -1.498 18.877 1.00 87.69 82 PHE A N 1
ATOM 649 C CA . PHE A 1 82 ? -11.044 -2.013 20.243 1.00 87.69 82 PHE A CA 1
ATOM 650 C C . PHE A 1 82 ? -11.531 -0.977 21.260 1.00 87.69 82 PHE A C 1
ATOM 652 O O . PHE A 1 82 ? -12.344 -1.297 22.129 1.00 87.69 82 PHE A O 1
ATOM 659 N N . LEU A 1 83 ? -11.090 0.277 21.132 1.00 87.94 83 LEU A N 1
ATOM 660 C CA . LEU A 1 83 ? -11.563 1.372 21.976 1.00 87.94 83 LEU A CA 1
ATOM 661 C C . LEU A 1 83 ? -13.055 1.634 21.771 1.00 87.94 83 LEU A C 1
ATOM 663 O O . LEU A 1 83 ? -13.778 1.756 22.756 1.00 87.94 83 LEU A O 1
ATOM 667 N N . LYS A 1 84 ? -13.534 1.658 20.522 1.00 85.06 84 LYS A N 1
ATOM 668 C CA . LYS A 1 84 ? -14.964 1.809 20.214 1.00 85.06 84 LYS A CA 1
ATOM 669 C C . LYS A 1 84 ? -15.793 0.709 20.872 1.00 85.06 84 LYS A C 1
ATOM 671 O O . LYS A 1 84 ? -16.736 1.029 21.584 1.00 85.06 84 LYS A O 1
ATOM 676 N N . MET A 1 85 ? -15.385 -0.554 20.741 1.00 85.06 85 MET A N 1
ATOM 677 C CA . MET A 1 85 ? -16.064 -1.674 21.403 1.00 85.06 85 MET A CA 1
ATOM 678 C C . MET A 1 85 ? -16.071 -1.520 22.929 1.00 85.06 85 MET A C 1
ATOM 680 O O . MET A 1 85 ? -17.127 -1.620 23.548 1.00 85.06 85 MET A O 1
ATOM 684 N N . LYS A 1 86 ? -14.929 -1.198 23.553 1.00 80.69 86 LYS A N 1
ATOM 685 C CA . LYS A 1 86 ? -14.872 -0.966 25.008 1.00 80.69 86 LYS A CA 1
ATOM 686 C C . LYS A 1 86 ? -15.775 0.177 25.472 1.00 80.69 86 LYS A C 1
ATOM 688 O O . LYS A 1 86 ? -16.315 0.106 26.572 1.00 80.69 86 LYS A O 1
ATOM 693 N N . MET A 1 87 ? -15.929 1.221 24.661 1.00 76.56 87 MET A N 1
ATOM 694 C CA . MET A 1 87 ? -16.813 2.343 24.974 1.00 76.56 87 MET A CA 1
ATOM 695 C C . MET A 1 87 ? -18.293 1.988 24.779 1.00 76.56 87 MET A C 1
ATOM 697 O O . MET A 1 87 ? -19.113 2.430 25.579 1.00 76.56 87 MET A O 1
ATOM 701 N N . SER A 1 88 ? -18.637 1.157 23.789 1.00 66.56 88 SER A N 1
ATOM 702 C CA . SER A 1 88 ? -20.014 0.701 23.535 1.00 66.56 88 SER A CA 1
ATOM 703 C C . SER A 1 88 ? -20.588 -0.189 24.644 1.00 66.56 88 SER A C 1
ATOM 705 O O . SER A 1 88 ? -21.795 -0.180 24.856 1.00 66.56 88 SER A O 1
ATOM 707 N N . PHE A 1 89 ? -19.745 -0.926 25.373 1.00 67.31 89 PHE A N 1
ATOM 708 C CA . PHE A 1 89 ? -20.176 -1.805 26.472 1.00 67.31 89 PHE A CA 1
ATOM 709 C C . PHE A 1 89 ? -19.989 -1.192 27.866 1.00 67.31 89 PHE A C 1
ATOM 711 O O . PHE A 1 89 ? -20.112 -1.895 28.868 1.00 67.31 89 PHE A O 1
ATOM 718 N N . ARG A 1 90 ? -19.674 0.107 27.969 1.00 62.66 90 ARG A N 1
ATOM 719 C CA . ARG A 1 90 ? -19.478 0.748 29.273 1.00 62.66 90 ARG A CA 1
ATOM 720 C C . ARG A 1 90 ? -20.836 0.919 29.982 1.00 62.66 90 ARG A C 1
ATOM 722 O O . ARG A 1 90 ? -21.678 1.667 29.474 1.00 62.66 90 ARG A O 1
ATOM 729 N N . PRO A 1 91 ? -21.057 0.295 31.157 1.00 56.31 91 PRO A N 1
ATOM 730 C CA . PRO A 1 91 ? -22.275 0.512 31.930 1.00 56.31 91 PRO A CA 1
ATOM 731 C C . PRO A 1 91 ? -22.333 1.993 32.330 1.00 56.31 91 PRO A C 1
ATOM 733 O O . PRO A 1 91 ? -21.425 2.501 32.986 1.00 56.31 91 PRO A O 1
ATOM 736 N N . GLY A 1 92 ? -23.353 2.706 31.845 1.00 59.47 92 GLY A N 1
ATOM 737 C CA . GLY A 1 92 ? -23.557 4.137 32.110 1.00 59.47 92 GLY A CA 1
ATOM 738 C C . GLY A 1 92 ? -23.350 5.096 30.928 1.00 59.47 92 GLY A C 1
ATOM 739 O O . GLY A 1 92 ? -23.592 6.286 31.090 1.00 59.47 92 GLY A O 1
ATOM 740 N N . VAL A 1 93 ? -22.955 4.629 29.737 1.00 56.81 93 VAL A N 1
ATOM 741 C CA . VAL A 1 93 ? -23.093 5.441 28.508 1.00 56.81 93 VAL A CA 1
ATOM 742 C C . VAL A 1 93 ? -24.556 5.348 28.046 1.00 56.81 93 VAL A C 1
ATOM 744 O O . VAL A 1 93 ? -25.098 4.231 28.053 1.00 56.81 93 VAL A O 1
ATOM 747 N N . PRO A 1 94 ? -25.224 6.466 27.690 1.00 55.16 94 PRO A N 1
ATOM 748 C CA . PRO A 1 94 ? -26.528 6.390 27.062 1.00 55.16 94 PRO A CA 1
ATOM 749 C C . PRO A 1 94 ? -26.317 5.721 25.707 1.00 55.16 94 PRO A C 1
ATOM 751 O O . PRO A 1 94 ? -25.724 6.282 24.791 1.00 55.16 94 PRO A O 1
ATOM 754 N N . VAL A 1 95 ? -26.763 4.475 25.615 1.00 58.00 95 VAL A N 1
ATOM 755 C CA . VAL A 1 95 ? -27.250 3.937 24.349 1.00 58.00 95 VAL A CA 1
ATOM 756 C C . VAL A 1 95 ? -28.336 4.921 23.888 1.00 58.00 95 VAL A C 1
ATOM 758 O O . VAL A 1 95 ? -29.014 5.480 24.748 1.00 58.00 95 VAL A O 1
ATOM 761 N N . ASP A 1 96 ? -28.534 5.144 22.587 1.00 59.53 96 ASP A N 1
ATOM 762 C CA . ASP A 1 96 ? -29.611 6.003 22.034 1.00 59.53 96 ASP A CA 1
ATOM 763 C C . ASP A 1 96 ? -31.046 5.526 22.390 1.00 59.53 96 ASP A C 1
ATOM 765 O O . ASP A 1 96 ? -32.031 5.894 21.754 1.00 59.53 96 ASP A O 1
ATOM 769 N N . LEU A 1 97 ? -31.176 4.671 23.404 1.00 55.94 97 LEU A N 1
ATOM 770 C CA . LEU A 1 97 ? -32.403 4.187 23.990 1.00 55.94 97 LEU A CA 1
ATOM 771 C C . LEU A 1 97 ? -32.567 4.790 25.398 1.00 55.94 97 LEU A C 1
ATOM 773 O O . LEU A 1 97 ? -31.645 4.680 26.215 1.00 55.94 97 LEU A O 1
ATOM 777 N N . PRO A 1 98 ? -33.728 5.398 25.711 1.00 55.97 98 PRO A N 1
ATOM 778 C CA . PRO A 1 98 ? -34.028 5.899 27.052 1.00 55.97 98 PRO A CA 1
ATOM 779 C C . PRO A 1 98 ? -33.881 4.785 28.100 1.00 55.97 98 PRO A C 1
ATOM 781 O O . PRO A 1 98 ? -34.106 3.612 27.786 1.00 55.97 98 PRO A O 1
ATOM 784 N N . GLU A 1 99 ? -33.498 5.147 29.334 1.00 53.97 99 GLU A N 1
ATOM 785 C CA . GLU A 1 99 ? -33.172 4.209 30.428 1.00 53.97 99 GLU A CA 1
ATOM 786 C C . GLU A 1 99 ? -34.209 3.088 30.608 1.00 53.97 99 GLU A C 1
ATOM 788 O O . GLU A 1 99 ? -33.821 1.936 30.796 1.00 53.97 99 GLU A O 1
ATOM 793 N N . ASP A 1 100 ? -35.492 3.397 30.413 1.00 53.94 100 ASP A N 1
ATOM 794 C CA . ASP A 1 100 ? -36.625 2.468 30.539 1.00 53.94 100 ASP A CA 1
ATOM 795 C C . ASP A 1 100 ? -36.731 1.397 29.436 1.00 53.94 100 ASP A C 1
ATOM 797 O O . ASP A 1 100 ? -37.548 0.486 29.530 1.00 53.94 100 ASP A O 1
ATOM 801 N N . SER A 1 101 ? -35.923 1.479 28.378 1.00 54.97 101 SER A N 1
ATOM 802 C CA . SER A 1 101 ? -35.983 0.573 27.214 1.00 54.97 101 SER A CA 1
ATOM 803 C C . SER A 1 101 ? -34.703 -0.238 26.994 1.00 54.97 101 SER A C 1
ATOM 805 O O . SER A 1 101 ? -34.555 -0.929 25.986 1.00 54.97 101 SER A O 1
ATOM 807 N N . ARG A 1 102 ? -33.763 -0.184 27.948 1.00 56.94 102 ARG A N 1
ATOM 808 C CA . ARG A 1 102 ? -32.478 -0.907 27.877 1.00 56.94 102 ARG A CA 1
ATOM 809 C C . ARG A 1 102 ? -32.617 -2.417 28.090 1.00 56.94 102 ARG A C 1
ATOM 811 O O . ARG A 1 102 ? -31.690 -3.158 27.772 1.00 56.94 102 ARG A O 1
ATOM 818 N N . GLN A 1 103 ? -33.756 -2.865 28.611 1.00 58.19 103 GLN A N 1
ATOM 819 C CA . GLN A 1 103 ? -34.142 -4.268 28.704 1.00 58.19 103 GLN A CA 1
ATOM 820 C C . GLN A 1 103 ? -35.397 -4.476 27.857 1.00 58.19 103 GLN A C 1
ATOM 822 O O . GLN A 1 103 ? -36.424 -3.841 28.088 1.00 58.19 103 GLN A O 1
ATOM 827 N N . ALA A 1 104 ? -35.317 -5.356 26.859 1.00 59.00 104 ALA A N 1
ATOM 828 C CA . ALA A 1 104 ? -36.508 -5.784 26.142 1.00 59.00 104 ALA A CA 1
ATOM 829 C C . ALA A 1 104 ? -37.422 -6.555 27.109 1.00 59.00 104 ALA A C 1
ATOM 831 O O . ALA A 1 104 ? -36.952 -7.406 27.867 1.00 59.00 104 ALA A O 1
ATOM 832 N N . ALA A 1 105 ? -38.720 -6.237 27.095 1.00 62.84 105 ALA A N 1
ATOM 833 C CA . ALA A 1 105 ? -39.711 -6.923 27.915 1.00 62.84 105 ALA A CA 1
ATOM 834 C C . ALA A 1 105 ? -39.656 -8.434 27.647 1.00 62.84 105 ALA A C 1
ATOM 836 O O . ALA A 1 105 ? -39.569 -8.855 26.492 1.00 62.84 105 ALA A O 1
ATOM 837 N N . MET A 1 106 ? -39.707 -9.245 28.708 1.00 57.16 106 MET A N 1
ATOM 838 C CA . MET A 1 106 ? -39.451 -10.685 28.610 1.00 57.16 106 MET A CA 1
ATOM 839 C C . MET A 1 106 ? -40.365 -11.370 27.577 1.00 57.16 106 MET A C 1
ATOM 841 O O . MET A 1 106 ? -39.886 -12.121 26.731 1.00 57.16 106 MET A O 1
ATOM 845 N N . ASN A 1 107 ? -41.642 -10.975 27.548 1.00 62.72 107 ASN A N 1
ATOM 846 C CA . ASN A 1 107 ? -42.660 -11.476 26.618 1.00 62.72 107 ASN A CA 1
ATOM 847 C C . ASN A 1 107 ? -42.419 -11.120 25.138 1.00 62.72 107 ASN A C 1
ATOM 849 O O . ASN A 1 107 ? -43.098 -11.660 24.272 1.00 62.72 107 ASN A O 1
ATOM 853 N N . THR A 1 108 ? -41.495 -10.207 24.831 1.00 60.88 108 THR A N 1
ATOM 854 C CA . THR A 1 108 ? -41.111 -9.871 23.450 1.00 60.88 108 THR A CA 1
ATOM 855 C C . THR A 1 108 ? -40.041 -10.826 22.915 1.00 60.88 108 THR A C 1
ATOM 857 O O . THR A 1 108 ? -39.923 -11.000 21.705 1.00 60.88 108 THR A O 1
ATOM 860 N N . ILE A 1 109 ? -39.249 -11.438 23.803 1.00 62.19 109 ILE A N 1
ATOM 861 C CA . ILE A 1 109 ? -38.156 -12.354 23.441 1.00 62.19 109 ILE A CA 1
ATOM 862 C C . ILE A 1 109 ? -38.621 -13.811 23.550 1.00 62.19 109 ILE A C 1
ATOM 864 O O . ILE A 1 109 ? -38.180 -14.664 22.782 1.00 62.19 109 ILE A O 1
ATOM 868 N N . THR A 1 110 ? -39.522 -14.105 24.490 1.00 62.44 110 THR A N 1
ATOM 869 C CA . THR A 1 110 ? -40.127 -15.430 24.627 1.00 62.44 110 THR A CA 1
ATOM 870 C C . THR A 1 110 ? -41.371 -15.543 23.759 1.00 62.44 110 THR A C 1
ATOM 872 O O . THR A 1 110 ? -42.333 -14.797 23.939 1.00 62.44 110 THR A O 1
ATOM 875 N N . LEU A 1 111 ? -41.365 -16.511 22.843 1.00 57.81 111 LEU A N 1
ATOM 876 C CA . LEU A 1 111 ? -42.573 -16.949 22.151 1.00 57.81 111 LEU A CA 1
ATOM 877 C C . LEU A 1 111 ? -43.603 -17.409 23.206 1.00 57.81 111 LEU A C 1
ATOM 879 O O . LEU A 1 111 ? -43.201 -18.098 24.147 1.00 57.81 111 LEU A O 1
ATOM 883 N N . PRO A 1 112 ? -44.898 -17.058 23.092 1.00 62.47 112 PRO A N 1
ATOM 884 C CA . PRO A 1 112 ? -45.924 -17.611 23.969 1.00 62.47 112 PRO A CA 1
ATOM 885 C C . PRO A 1 112 ? -45.856 -19.142 23.946 1.00 62.47 112 PRO A C 1
ATOM 887 O O . PRO A 1 112 ? -45.817 -19.727 22.862 1.00 62.47 112 PRO A O 1
ATOM 890 N N . GLU A 1 113 ? -45.846 -19.783 25.118 1.00 56.41 113 GLU A N 1
ATOM 891 C CA . GLU A 1 113 ? -45.973 -21.240 25.258 1.00 56.41 113 GLU A CA 1
ATOM 892 C C . GLU A 1 113 ? -47.380 -21.676 24.818 1.00 56.41 113 GLU A C 1
ATOM 894 O O . GLU A 1 113 ? -48.263 -21.974 25.619 1.00 56.41 113 GLU A O 1
ATOM 899 N N . VAL A 1 114 ? -47.622 -21.680 23.509 1.00 56.53 114 VAL A N 1
ATOM 900 C CA . VAL A 1 114 ? -48.742 -22.402 22.913 1.00 56.53 114 VAL A CA 1
ATOM 901 C C . VAL A 1 114 ? -48.220 -23.799 22.612 1.00 56.53 114 VAL A C 1
ATOM 903 O O . VAL A 1 114 ? -47.713 -24.075 21.526 1.00 56.53 114 VAL A O 1
ATOM 906 N N . PHE A 1 115 ? -48.299 -24.675 23.612 1.00 47.69 115 PHE A N 1
ATOM 907 C CA . PHE A 1 115 ? -48.114 -26.107 23.417 1.00 47.69 115 PHE A CA 1
ATOM 908 C C . PHE A 1 115 ? -49.274 -26.623 22.559 1.00 47.69 115 PHE A C 1
ATOM 910 O O . PHE A 1 115 ? -50.338 -26.966 23.067 1.00 47.69 115 PHE A O 1
ATOM 917 N N . HIS A 1 116 ? -49.093 -26.639 21.241 1.00 50.12 116 HIS A N 1
ATOM 918 C CA . HIS A 1 116 ? -49.847 -27.554 20.398 1.00 50.12 116 HIS A CA 1
ATOM 919 C C . HIS A 1 116 ? -49.121 -28.894 20.431 1.00 50.12 116 HIS A C 1
ATOM 921 O O . HIS A 1 116 ? -47.943 -28.953 20.081 1.00 50.12 116 HIS A O 1
ATOM 927 N N . ASP A 1 117 ? -49.820 -29.935 20.889 1.00 49.38 117 ASP A N 1
ATOM 928 C CA . ASP A 1 117 ? -49.385 -31.331 20.875 1.00 49.38 117 ASP A CA 1
ATOM 929 C C . ASP A 1 117 ? -48.780 -31.701 19.509 1.00 49.38 117 ASP A C 1
ATOM 931 O O . ASP A 1 117 ? -49.491 -31.989 18.546 1.00 49.38 117 ASP A O 1
ATOM 935 N N . PHE A 1 118 ? -47.450 -31.666 19.417 1.00 41.78 118 PHE A N 1
ATOM 936 C CA . PHE A 1 118 ? -46.691 -32.087 18.243 1.00 41.78 118 PHE A CA 1
ATOM 937 C C . PHE A 1 118 ? -46.159 -33.501 18.486 1.00 41.78 118 PHE A C 1
ATOM 939 O O . PHE A 1 118 ? -44.977 -33.719 18.745 1.00 41.78 118 PHE A O 1
ATOM 946 N N . ASP A 1 119 ? -47.056 -34.481 18.390 1.00 48.41 119 ASP A N 1
ATOM 947 C CA . ASP A 1 119 ? -46.673 -35.869 18.140 1.00 48.41 119 ASP A CA 1
ATOM 948 C C . ASP A 1 119 ? -46.296 -35.999 16.659 1.00 48.41 119 ASP A C 1
ATOM 950 O O . ASP A 1 119 ? -47.130 -36.292 15.804 1.00 48.41 119 ASP A O 1
ATOM 954 N N . SER A 1 120 ? -45.058 -35.648 16.312 1.00 43.88 120 SER A N 1
ATOM 955 C CA . SER A 1 120 ? -44.452 -35.958 15.013 1.00 43.88 120 SER A CA 1
ATOM 956 C C . SER A 1 120 ? -42.936 -35.843 15.122 1.00 43.88 120 SER A C 1
ATOM 958 O O . SER A 1 120 ? -42.383 -34.754 15.261 1.00 43.88 120 SER A O 1
ATOM 960 N N . ALA A 1 121 ? -42.284 -37.002 15.085 1.00 50.72 121 ALA A N 1
ATOM 961 C CA . ALA A 1 121 ? -40.855 -37.205 15.262 1.00 50.72 121 ALA A CA 1
ATOM 962 C C . ALA A 1 121 ? -39.983 -36.217 14.458 1.00 50.72 121 ALA A C 1
ATOM 964 O O . ALA A 1 121 ? -40.035 -36.175 13.227 1.00 50.72 121 ALA A O 1
ATOM 965 N N . LEU A 1 122 ? -39.137 -35.462 15.164 1.00 45.78 122 LEU A N 1
ATOM 966 C CA . LEU A 1 122 ? -38.092 -34.623 14.579 1.00 45.78 122 LEU A CA 1
ATOM 967 C C . LEU A 1 122 ? -36.812 -35.468 14.395 1.00 45.78 122 LEU A C 1
ATOM 969 O O . LEU A 1 122 ? -36.429 -36.167 15.335 1.00 45.78 122 LEU A O 1
ATOM 973 N N . PRO A 1 123 ? -36.123 -35.434 13.240 1.00 47.66 123 PRO A N 1
ATOM 974 C CA . PRO A 1 123 ? -34.842 -36.117 13.088 1.00 47.66 123 PRO A CA 1
ATOM 975 C C . PRO A 1 123 ? -33.730 -35.371 13.846 1.00 47.66 123 PRO A C 1
ATOM 977 O O . PRO A 1 123 ? -33.658 -34.143 13.803 1.00 47.66 123 PRO A O 1
ATOM 980 N N . ASP A 1 124 ? -32.857 -36.129 14.517 1.00 38.84 124 ASP A N 1
ATOM 981 C CA . ASP A 1 124 ? -31.726 -35.643 15.319 1.00 38.84 124 ASP A CA 1
ATOM 982 C C . ASP A 1 124 ? -30.804 -34.693 14.534 1.00 38.84 124 ASP A C 1
ATOM 984 O O . ASP A 1 124 ? -29.913 -35.111 13.789 1.00 38.84 124 ASP A O 1
ATOM 988 N N . LEU A 1 125 ? -30.961 -33.388 14.757 1.00 40.06 125 LEU A N 1
ATOM 989 C CA . LEU A 1 125 ? -29.979 -32.381 14.373 1.00 40.06 125 LEU A CA 1
ATOM 990 C C . LEU A 1 125 ? -29.113 -32.056 15.591 1.00 40.06 125 LEU A C 1
ATOM 992 O O . LEU A 1 125 ? -29.486 -31.272 16.463 1.00 40.06 125 LEU A O 1
ATOM 996 N N . ARG A 1 126 ? -27.917 -32.653 15.636 1.00 42.91 126 ARG A N 1
ATOM 997 C CA . ARG A 1 126 ? -26.838 -32.260 16.553 1.00 42.91 126 ARG A CA 1
ATOM 998 C C . ARG A 1 126 ? -26.423 -30.811 16.276 1.00 42.91 126 ARG A C 1
ATOM 1000 O O . ARG A 1 126 ? -25.554 -30.564 15.443 1.00 42.91 126 ARG A O 1
ATOM 1007 N N . CYS A 1 127 ? -27.005 -29.861 16.999 1.00 39.22 127 CYS A N 1
ATOM 1008 C CA . CYS A 1 127 ? -26.470 -28.509 17.110 1.00 39.22 127 CYS A CA 1
ATOM 1009 C C . CYS A 1 127 ? -25.493 -28.471 18.292 1.00 39.22 127 CYS A C 1
ATOM 1011 O O . CYS A 1 127 ? -25.888 -28.340 19.448 1.00 39.22 127 CYS A O 1
ATOM 1013 N N . GLY A 1 128 ? -24.205 -28.662 18.004 1.00 38.38 128 GLY A N 1
ATOM 1014 C CA . GLY A 1 128 ? -23.133 -28.406 18.959 1.00 38.38 128 GLY A CA 1
ATOM 1015 C C . GLY A 1 128 ? -22.842 -26.913 18.998 1.00 38.38 128 GLY A C 1
ATOM 1016 O O . GLY A 1 128 ? -22.067 -26.431 18.180 1.00 38.38 128 GLY A O 1
ATOM 1017 N N . PHE A 1 129 ? -23.474 -26.190 19.917 1.00 34.94 129 PHE A N 1
ATOM 1018 C CA . PHE A 1 129 ? -23.059 -24.840 20.287 1.00 34.94 129 PHE A CA 1
ATOM 1019 C C . PHE A 1 129 ? -23.262 -24.663 21.792 1.00 34.94 129 PHE A C 1
ATOM 1021 O O . PHE A 1 129 ? -24.386 -24.603 22.290 1.00 34.94 129 PHE A O 1
ATOM 1028 N N . ASP A 1 130 ? -22.140 -24.638 22.507 1.00 35.25 130 ASP A N 1
ATOM 1029 C CA . ASP A 1 130 ? -22.029 -24.444 23.946 1.00 35.25 130 ASP A CA 1
ATOM 1030 C C . ASP A 1 130 ? -22.676 -23.121 24.375 1.00 35.25 130 ASP A C 1
ATOM 1032 O O . ASP A 1 130 ? -22.051 -22.063 24.386 1.00 35.25 130 ASP A O 1
ATOM 1036 N N . CYS A 1 131 ? -23.948 -23.184 24.762 1.00 37.69 131 CYS A N 1
ATOM 1037 C CA . CYS A 1 131 ? -24.698 -22.042 25.280 1.00 37.69 131 CYS A CA 1
ATOM 1038 C C . CYS A 1 131 ? -24.512 -21.848 26.803 1.00 37.69 131 CYS A C 1
ATOM 1040 O O . CYS A 1 131 ? -25.211 -21.046 27.417 1.00 37.69 131 CYS A O 1
ATOM 1042 N N . ILE A 1 132 ? -23.574 -22.570 27.435 1.00 39.62 132 ILE A N 1
ATOM 1043 C CA . ILE A 1 132 ? -23.427 -22.615 28.904 1.00 39.62 132 ILE A CA 1
ATOM 1044 C C . ILE A 1 132 ? -22.332 -21.664 29.430 1.00 39.62 132 ILE A C 1
ATOM 1046 O O . ILE A 1 132 ? -22.348 -21.294 30.602 1.00 39.62 132 ILE A O 1
ATOM 1050 N N . THR A 1 133 ? -21.416 -21.156 28.601 1.00 39.53 133 THR A N 1
ATOM 1051 C CA . THR A 1 133 ? -20.317 -20.301 29.104 1.00 39.53 133 THR A CA 1
ATOM 1052 C C . THR A 1 133 ? -20.684 -18.829 29.317 1.00 39.53 133 THR A C 1
ATOM 1054 O O . THR A 1 133 ? -19.873 -18.085 29.865 1.00 39.53 133 THR A O 1
ATOM 1057 N N . CYS A 1 134 ? -21.902 -18.386 28.981 1.00 39.88 134 CYS A N 1
ATOM 1058 C CA . CYS A 1 134 ? -22.285 -16.980 29.169 1.00 39.88 134 CYS A CA 1
ATOM 1059 C C . CYS A 1 134 ? -22.808 -16.645 30.584 1.00 39.88 134 CYS A C 1
ATOM 1061 O O . CYS A 1 134 ? -22.943 -15.468 30.911 1.00 39.88 134 CYS A O 1
ATOM 1063 N N . SER A 1 135 ? -23.065 -17.639 31.449 1.00 42.00 135 SER A N 1
ATOM 1064 C CA . SER A 1 135 ? -23.593 -17.384 32.803 1.00 42.00 135 SER A CA 1
ATOM 1065 C C . SER A 1 135 ? -22.521 -17.217 33.886 1.00 42.00 135 SER A C 1
ATOM 1067 O O . SER A 1 135 ? -22.835 -16.725 34.968 1.00 42.00 135 SER A O 1
ATOM 1069 N N . SER A 1 136 ? -21.264 -17.600 33.644 1.00 41.88 136 SER A N 1
ATOM 1070 C CA . SER A 1 136 ? -20.221 -17.583 34.684 1.00 41.88 136 SER A CA 1
ATOM 1071 C C . SER A 1 136 ? -19.363 -16.314 34.714 1.00 41.88 136 SER A C 1
ATOM 1073 O O . SER A 1 136 ? -18.622 -16.121 35.672 1.00 41.88 136 SER A O 1
ATOM 1075 N N . TYR A 1 137 ? -19.489 -15.410 33.736 1.00 44.50 137 TYR A N 1
ATOM 1076 C CA . TYR A 1 137 ? -18.717 -14.155 33.715 1.00 44.50 137 TYR A CA 1
ATOM 1077 C C . TYR A 1 137 ? -19.447 -12.934 34.298 1.00 44.50 137 TYR A C 1
ATOM 1079 O O . TYR A 1 137 ? -18.824 -11.889 34.463 1.00 44.50 137 TYR A O 1
ATOM 1087 N N . PHE A 1 138 ? -20.733 -13.046 34.650 1.00 45.94 138 PHE A N 1
ATOM 1088 C CA . PHE A 1 138 ? -21.524 -11.914 35.161 1.00 45.94 138 PHE A CA 1
ATOM 1089 C C . PHE A 1 138 ? -21.622 -11.847 36.698 1.00 45.94 138 PHE A C 1
ATOM 1091 O O . PHE A 1 138 ? -22.231 -10.932 37.233 1.00 45.94 138 PHE A O 1
ATOM 1098 N N . SER A 1 139 ? -21.002 -12.778 37.434 1.00 39.53 139 SER A N 1
ATOM 1099 C CA . SER A 1 139 ? -21.036 -12.784 38.908 1.00 39.53 139 SER A CA 1
ATOM 1100 C C . SER A 1 139 ? -19.726 -12.321 39.567 1.00 39.53 139 SER A C 1
ATOM 1102 O O . SER A 1 139 ? -19.514 -12.577 40.752 1.00 39.53 139 SER A O 1
ATOM 1104 N N . SER A 1 140 ? -18.808 -11.683 38.831 1.00 43.03 140 SER A N 1
ATOM 1105 C CA . SER A 1 140 ? -17.522 -11.220 39.390 1.00 43.03 140 SER A CA 1
ATOM 1106 C C . SER A 1 140 ? -17.046 -9.852 38.888 1.00 43.03 140 SER A C 1
ATOM 1108 O O . SER A 1 140 ? -15.842 -9.596 38.897 1.00 43.03 140 SER A O 1
ATOM 1110 N N . LEU A 1 141 ? -17.960 -8.953 38.508 1.00 41.59 141 LEU A N 1
ATOM 1111 C CA . LEU A 1 141 ? -17.657 -7.519 38.456 1.00 41.59 141 LEU A CA 1
ATOM 1112 C C . LEU A 1 141 ? -18.782 -6.688 39.069 1.00 41.59 141 LEU A C 1
ATOM 1114 O O . LEU A 1 141 ? -19.947 -6.949 38.703 1.00 41.59 141 LEU A O 1
#

Sequence (141 aa):
MFYSQVVLSKRGPLAKIWIAAHWEKKLTKAQVFDTNIDKAVESILEPKVKMALRTTGHLLLGIVRIYSRKAKYLLADCSEAFLKMKMSFRPGVPVDLPEDSRQAAMNTITLPEVFHDFDSALPDLRCGFDCITCSSYFSSL

Secondary structure (DSSP, 8-state):
---HHHHT-TTSHHHHHHHHHH-GGG--HHHHHH--HHHHHHHHHS-SS---HHHHHHHHHHHHHHHHHHHHHHHHHHHHHHHHHHHHT-TTS--SS-GGGSS--HHHHSPP-------SPPP--------STTSSSSS--